Protein AF-A0A0L0FDC1-F1 (afdb_monomer)

Radius of gyration: 16.5 Å; Cα contacts (8 Å, |Δi|>4): 162; chains: 1; bounding box: 47×32×38 Å

Sequence (171 aa):
MVTDV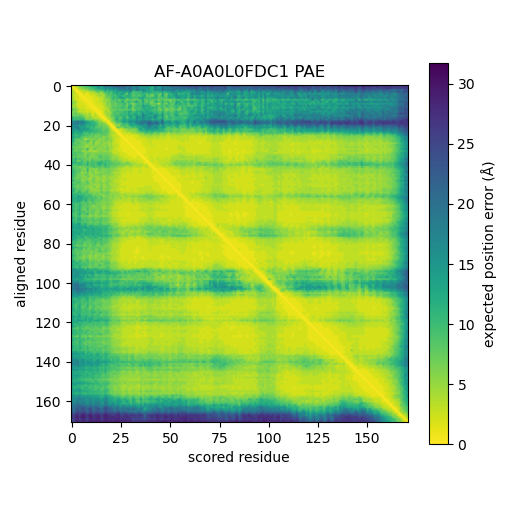DLCLRVLDVHVLYSLFSVASLEPVVEALCRAVNIEDFCHRSWQIIKCVLKSDIGHVTLGTLCNILELESNRNHWALVRGSVFFLGMACWGSQRIDTLQPSFSAILPSLYRCLAFDKPIVAYEVILSVSRLIKSYYEQLTPVEWDQMFEILVELQRYYYILAGMAIA

Mean predicted aligned error: 7.26 Å

Structure (mmCIF, N/CA/C/O backbone):
data_AF-A0A0L0FDC1-F1
#
_entry.id   AF-A0A0L0FDC1-F1
#
loop_
_atom_site.group_PDB
_atom_site.id
_atom_site.type_symbol
_atom_site.label_atom_id
_atom_site.label_alt_id
_atom_site.label_comp_id
_atom_site.label_asym_id
_atom_site.label_entity_id
_atom_site.label_seq_id
_atom_site.pdbx_PDB_ins_code
_atom_site.Cartn_x
_atom_site.Cartn_y
_atom_site.Cartn_z
_atom_site.occupancy
_atom_site.B_iso_or_equiv
_atom_site.auth_seq_id
_atom_site.auth_comp_id
_atom_site.auth_asym_id
_atom_site.auth_atom_id
_atom_site.pdbx_PDB_model_num
ATOM 1 N N . MET A 1 1 ? 18.087 -9.783 -16.778 1.00 55.25 1 MET A N 1
ATOM 2 C CA . MET A 1 1 ? 16.795 -9.245 -16.289 1.00 55.25 1 MET A CA 1
ATOM 3 C C . MET A 1 1 ? 16.537 -9.579 -14.825 1.00 55.25 1 MET A C 1
ATOM 5 O O . MET A 1 1 ? 16.539 -8.650 -14.035 1.00 55.25 1 MET A O 1
ATOM 9 N N . VAL A 1 2 ? 16.348 -10.848 -14.424 1.00 61.56 2 VAL A N 1
ATOM 10 C CA . VAL A 1 2 ? 16.096 -11.201 -13.000 1.00 61.56 2 VAL A CA 1
ATOM 11 C C . VAL A 1 2 ? 17.271 -10.797 -12.095 1.00 61.56 2 VAL A C 1
ATOM 13 O O . VAL A 1 2 ? 17.073 -10.228 -11.028 1.00 61.56 2 VAL A O 1
ATOM 16 N N . THR A 1 3 ? 18.506 -10.991 -12.561 1.00 68.81 3 THR A N 1
ATOM 17 C CA . THR A 1 3 ? 19.731 -10.566 -11.863 1.00 68.81 3 THR A CA 1
ATOM 18 C C . THR A 1 3 ? 19.846 -9.051 -11.701 1.00 68.81 3 THR A C 1
ATOM 20 O O . THR A 1 3 ? 20.338 -8.584 -10.680 1.00 68.81 3 THR A O 1
ATOM 23 N N . ASP A 1 4 ? 19.380 -8.282 -12.687 1.00 74.25 4 ASP A N 1
ATOM 24 C CA . ASP A 1 4 ? 19.520 -6.822 -12.707 1.00 74.25 4 ASP A CA 1
ATOM 25 C C . ASP A 1 4 ? 18.512 -6.169 -11.758 1.00 74.25 4 ASP A C 1
ATOM 27 O O . ASP A 1 4 ? 18.870 -5.274 -10.998 1.00 74.25 4 ASP A O 1
ATOM 31 N N . VAL A 1 5 ? 17.273 -6.680 -11.727 1.00 73.44 5 VAL A N 1
ATOM 32 C CA . VAL A 1 5 ? 16.254 -6.258 -10.753 1.00 73.44 5 VAL A CA 1
ATOM 33 C C . VAL A 1 5 ? 16.694 -6.607 -9.330 1.00 73.44 5 VAL A C 1
ATOM 35 O O . VAL A 1 5 ? 16.583 -5.765 -8.440 1.00 73.44 5 VAL A O 1
ATOM 38 N N . ASP A 1 6 ? 17.261 -7.800 -9.111 1.00 72.81 6 ASP A N 1
ATOM 39 C CA . ASP A 1 6 ? 17.802 -8.188 -7.803 1.00 72.81 6 ASP A CA 1
ATOM 40 C C . ASP A 1 6 ? 18.915 -7.235 -7.344 1.00 72.81 6 ASP A C 1
ATOM 42 O O . ASP A 1 6 ? 18.918 -6.795 -6.193 1.00 72.81 6 ASP A O 1
ATOM 46 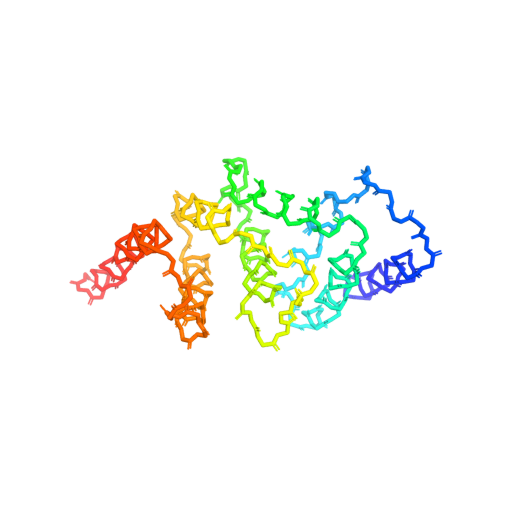N N . LEU A 1 7 ? 19.826 -6.872 -8.253 1.00 74.12 7 LEU A N 1
ATOM 47 C CA . LEU A 1 7 ? 20.912 -5.936 -7.977 1.00 74.12 7 LEU A CA 1
ATOM 48 C C . LEU A 1 7 ? 20.379 -4.533 -7.659 1.00 74.12 7 LEU A C 1
ATOM 50 O O . LEU A 1 7 ? 20.800 -3.938 -6.669 1.00 74.12 7 LEU A O 1
ATOM 54 N N . CYS A 1 8 ? 19.420 -4.026 -8.441 1.00 77.69 8 CYS A N 1
ATOM 55 C CA . CYS A 1 8 ? 18.772 -2.741 -8.180 1.00 77.69 8 CYS A CA 1
ATOM 56 C C . CYS A 1 8 ? 18.100 -2.722 -6.807 1.00 77.69 8 CYS A C 1
ATOM 58 O O . CYS A 1 8 ? 18.285 -1.760 -6.068 1.00 77.69 8 CYS A O 1
ATOM 60 N N . LEU A 1 9 ? 17.388 -3.790 -6.429 1.00 74.69 9 LEU A N 1
ATOM 61 C CA . LEU A 1 9 ? 16.771 -3.896 -5.106 1.00 74.69 9 LEU A CA 1
ATOM 62 C C . LEU A 1 9 ? 17.819 -3.932 -3.988 1.00 74.69 9 LEU A C 1
ATOM 64 O O . LEU A 1 9 ? 17.600 -3.307 -2.959 1.00 74.69 9 LEU A O 1
ATOM 68 N N . ARG A 1 10 ? 18.966 -4.603 -4.177 1.00 73.12 10 ARG A N 1
ATOM 69 C CA . ARG A 1 10 ? 20.067 -4.584 -3.191 1.00 73.12 10 ARG A CA 1
ATOM 70 C C . ARG A 1 10 ? 20.669 -3.194 -3.031 1.00 73.12 10 ARG A C 1
ATOM 72 O O . ARG A 1 10 ? 20.919 -2.767 -1.910 1.00 73.12 10 ARG A O 1
ATOM 79 N N . VAL A 1 11 ? 20.904 -2.491 -4.139 1.00 75.12 11 VAL A N 1
ATOM 80 C CA . VAL A 1 11 ? 21.407 -1.111 -4.106 1.00 75.12 11 VAL A CA 1
ATOM 81 C C . VAL A 1 11 ? 20.404 -0.204 -3.402 1.00 75.12 11 VAL A C 1
ATOM 83 O O . VAL A 1 11 ? 20.806 0.618 -2.586 1.00 75.12 11 VAL A O 1
ATOM 86 N N . LEU A 1 12 ? 19.109 -0.383 -3.667 1.00 72.19 12 LEU A N 1
ATOM 87 C CA . LEU A 1 12 ? 18.052 0.380 -3.013 1.00 72.19 12 LEU A CA 1
ATOM 88 C C . LEU A 1 12 ? 17.964 0.094 -1.516 1.00 72.19 12 LEU A C 1
ATOM 90 O O . LEU A 1 12 ? 17.822 1.031 -0.744 1.00 72.19 12 LEU A O 1
ATOM 94 N N . ASP A 1 13 ? 18.087 -1.169 -1.108 1.00 71.62 13 ASP A N 1
ATOM 95 C CA . ASP A 1 13 ? 18.097 -1.575 0.300 1.00 71.62 13 ASP A CA 1
ATOM 96 C C . ASP A 1 13 ? 19.251 -0.895 1.050 1.00 71.62 13 ASP A C 1
ATOM 98 O O . ASP A 1 13 ? 19.040 -0.214 2.052 1.00 71.62 13 ASP A O 1
ATOM 102 N N . VAL A 1 14 ? 20.465 -0.946 0.487 1.00 69.75 14 VAL A N 1
ATOM 103 C CA . VAL A 1 14 ? 21.628 -0.222 1.027 1.00 69.75 14 VAL A CA 1
ATOM 104 C C . VAL A 1 14 ? 21.378 1.290 1.029 1.00 69.75 14 VAL A C 1
ATOM 106 O O . VAL A 1 14 ? 21.657 1.965 2.015 1.00 69.75 14 VAL A O 1
ATOM 109 N N . HIS A 1 15 ? 20.823 1.856 -0.039 1.00 67.56 15 HIS A N 1
ATOM 110 C CA . HIS A 1 15 ? 20.594 3.295 -0.111 1.00 67.56 15 HIS A CA 1
ATOM 111 C C . HIS A 1 15 ? 19.578 3.777 0.934 1.00 67.56 15 HIS A C 1
ATOM 113 O O . HIS A 1 15 ? 19.847 4.763 1.617 1.00 67.56 15 HIS A O 1
ATOM 119 N N . VAL A 1 16 ? 18.462 3.061 1.099 1.00 66.50 16 VAL A N 1
ATOM 120 C CA . VAL A 1 16 ? 17.404 3.350 2.082 1.00 66.50 16 VAL A CA 1
ATOM 121 C C . VAL A 1 16 ? 17.911 3.182 3.517 1.00 66.50 16 VAL A C 1
ATOM 123 O O . VAL A 1 16 ? 17.519 3.950 4.389 1.00 66.50 16 VAL A O 1
ATOM 126 N N . LEU A 1 17 ? 18.792 2.208 3.772 1.00 62.38 17 LEU A N 1
ATOM 127 C CA . LEU A 1 17 ? 19.352 1.953 5.103 1.00 62.38 17 LEU A CA 1
ATOM 128 C C . LEU A 1 17 ? 20.439 2.958 5.519 1.00 62.38 17 LEU A C 1
ATOM 130 O O . LEU A 1 17 ? 20.590 3.214 6.712 1.00 62.38 17 LEU A O 1
ATOM 134 N N . TYR A 1 18 ? 21.204 3.506 4.568 1.00 58.38 18 TYR A N 1
ATOM 135 C CA . TYR A 1 18 ? 22.411 4.296 4.868 1.00 58.38 18 TYR A CA 1
ATOM 136 C C . TYR A 1 18 ? 22.349 5.772 4.461 1.00 58.38 18 TYR A C 1
ATOM 138 O O . TYR A 1 18 ? 23.180 6.560 4.912 1.00 58.38 18 TYR A O 1
ATOM 146 N N . SER A 1 19 ? 21.391 6.171 3.627 1.00 55.88 19 SER A N 1
ATOM 147 C CA . SER A 1 19 ? 21.304 7.532 3.087 1.00 55.88 19 SER A CA 1
ATOM 148 C C . SER A 1 19 ? 20.009 8.169 3.564 1.00 55.88 19 SER A C 1
ATOM 150 O O . SER A 1 19 ? 18.962 7.530 3.526 1.00 55.88 19 SER A O 1
ATOM 152 N N . LEU A 1 20 ? 20.060 9.437 3.980 1.00 56.59 20 LEU A N 1
ATOM 153 C CA . LEU A 1 20 ? 18.864 10.256 4.190 1.00 56.59 20 LEU A CA 1
ATOM 154 C C . LEU A 1 20 ? 18.059 10.260 2.883 1.00 56.59 20 LEU A C 1
ATOM 156 O O . LEU A 1 20 ? 18.419 10.947 1.927 1.00 56.59 20 LEU A O 1
ATOM 160 N N . PHE A 1 21 ? 17.033 9.416 2.812 1.00 63.44 21 PHE A N 1
ATOM 161 C CA . PHE A 1 21 ? 16.280 9.180 1.591 1.00 63.44 21 PHE A CA 1
ATOM 162 C C . PHE A 1 21 ? 15.560 10.472 1.187 1.00 63.44 21 PHE A C 1
ATOM 164 O O . PHE A 1 21 ? 14.754 11.014 1.944 1.00 63.44 21 PHE A O 1
ATOM 171 N N . SER A 1 22 ? 15.872 10.995 -0.000 1.00 68.75 22 SER A N 1
ATOM 172 C CA . SER A 1 22 ? 15.293 12.255 -0.467 1.00 68.75 22 SER A CA 1
ATOM 173 C C . SER A 1 22 ? 13.843 12.053 -0.902 1.00 68.75 22 SER A C 1
ATOM 175 O O . SER A 1 22 ? 13.531 11.138 -1.667 1.00 68.75 22 SER A O 1
ATOM 177 N N . VAL A 1 23 ? 12.959 12.962 -0.483 1.00 70.56 23 VAL A N 1
ATOM 178 C CA . VAL A 1 23 ? 11.550 12.990 -0.915 1.00 70.56 23 VAL A CA 1
ATOM 179 C C . VAL A 1 23 ? 11.439 13.072 -2.444 1.00 70.56 23 VAL A C 1
ATOM 181 O O . VAL A 1 23 ? 10.532 12.485 -3.024 1.00 70.56 23 VAL A O 1
ATOM 184 N N . ALA A 1 24 ? 12.403 13.711 -3.117 1.00 75.44 24 ALA A N 1
ATOM 185 C CA . ALA A 1 24 ? 12.420 13.848 -4.576 1.00 75.44 24 ALA A CA 1
ATOM 186 C C . ALA A 1 24 ? 12.569 12.509 -5.327 1.00 75.44 24 ALA A C 1
ATOM 188 O O . ALA A 1 24 ? 12.170 12.407 -6.483 1.00 75.44 24 ALA A O 1
ATOM 189 N N . SER A 1 25 ? 13.134 11.480 -4.687 1.00 79.06 25 SER A N 1
ATOM 190 C CA . SER A 1 25 ? 13.290 10.135 -5.261 1.00 79.06 25 SER A CA 1
ATOM 191 C C . SER A 1 25 ? 12.215 9.146 -4.806 1.00 79.06 25 SER A C 1
ATOM 193 O O . SER A 1 25 ? 12.256 7.982 -5.199 1.00 79.06 25 SER A O 1
ATOM 195 N N . LEU A 1 26 ? 11.259 9.578 -3.979 1.00 84.75 26 LEU A N 1
ATOM 196 C CA . LEU A 1 26 ? 10.288 8.687 -3.348 1.00 84.75 26 LEU A CA 1
ATOM 197 C C . LEU A 1 26 ? 9.318 8.063 -4.342 1.00 84.75 26 LEU A C 1
ATOM 199 O O . LEU A 1 26 ? 9.184 6.846 -4.374 1.00 84.75 26 LEU A O 1
ATOM 203 N N . GLU A 1 27 ? 8.677 8.882 -5.164 1.00 86.44 27 GLU A N 1
ATOM 204 C CA . GLU A 1 27 ? 7.669 8.437 -6.126 1.00 86.44 27 GLU A CA 1
ATOM 205 C C . GLU A 1 27 ? 8.182 7.342 -7.084 1.00 86.44 27 GLU A C 1
ATOM 207 O O . GLU A 1 27 ? 7.606 6.250 -7.077 1.00 86.44 27 GLU A O 1
ATOM 212 N N . PRO A 1 28 ? 9.308 7.512 -7.814 1.00 86.75 28 PRO A N 1
ATOM 213 C CA . PRO A 1 28 ? 9.797 6.467 -8.717 1.00 86.75 28 PRO A CA 1
ATOM 214 C C . PRO A 1 28 ? 10.228 5.189 -7.981 1.00 86.75 28 PRO A C 1
ATOM 216 O O . PRO A 1 28 ? 10.087 4.088 -8.516 1.00 86.75 28 PRO A O 1
ATOM 219 N N . VAL A 1 29 ? 10.730 5.310 -6.748 1.00 86.50 29 VAL A N 1
ATOM 220 C CA . VAL A 1 29 ? 11.081 4.156 -5.908 1.00 86.50 29 VAL A CA 1
ATOM 221 C C . VAL A 1 29 ? 9.832 3.394 -5.478 1.00 86.50 29 VAL A C 1
ATOM 223 O O . VAL A 1 29 ? 9.784 2.172 -5.617 1.00 86.50 29 VAL A O 1
ATOM 226 N N . VAL A 1 30 ? 8.814 4.099 -4.985 1.00 90.19 30 VAL A N 1
ATOM 227 C CA . VAL A 1 30 ? 7.542 3.500 -4.573 1.00 90.19 30 VAL A CA 1
ATOM 228 C C . VAL A 1 30 ? 6.883 2.810 -5.763 1.00 90.19 30 VAL A C 1
ATOM 230 O O . VAL A 1 30 ? 6.459 1.662 -5.628 1.00 90.19 30 VAL A O 1
ATOM 233 N N . GLU A 1 31 ? 6.869 3.435 -6.942 1.00 90.44 31 GLU A N 1
ATOM 234 C CA . GLU A 1 31 ? 6.352 2.805 -8.157 1.00 90.44 31 GLU A CA 1
ATOM 235 C C . GLU A 1 31 ? 7.105 1.524 -8.529 1.00 90.44 31 GLU A C 1
ATOM 237 O O . GLU A 1 31 ? 6.485 0.499 -8.835 1.00 90.44 31 GLU A O 1
ATOM 242 N N . ALA A 1 32 ? 8.440 1.561 -8.499 1.00 88.62 32 ALA A N 1
ATOM 243 C CA . ALA A 1 32 ? 9.271 0.407 -8.820 1.00 88.62 32 ALA A CA 1
ATOM 244 C C . ALA A 1 32 ? 9.015 -0.753 -7.848 1.00 88.62 32 ALA A C 1
ATOM 246 O O . ALA A 1 32 ? 8.833 -1.890 -8.287 1.00 88.62 32 ALA A O 1
ATOM 247 N N . LEU A 1 33 ? 8.918 -0.467 -6.546 1.00 88.88 33 LEU A N 1
ATOM 248 C CA . LEU A 1 33 ? 8.603 -1.458 -5.516 1.00 88.88 33 LEU A CA 1
ATOM 249 C C . LEU A 1 33 ? 7.182 -2.016 -5.678 1.00 88.88 33 LEU A C 1
ATOM 251 O O . LEU A 1 33 ? 6.983 -3.224 -5.548 1.00 88.88 33 LEU A O 1
ATOM 255 N N . CYS A 1 34 ? 6.202 -1.171 -6.020 1.00 92.00 34 CYS A N 1
ATOM 256 C CA . CYS A 1 34 ? 4.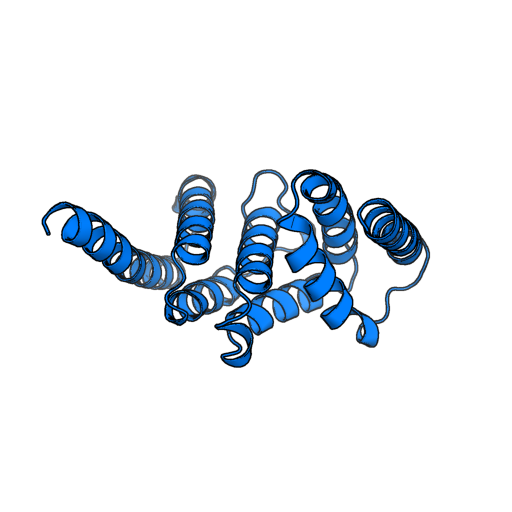823 -1.600 -6.275 1.00 92.00 34 CYS A CA 1
ATOM 257 C C . CYS A 1 34 ? 4.726 -2.513 -7.502 1.00 92.00 34 CYS A C 1
ATOM 259 O O . CYS A 1 34 ? 3.893 -3.412 -7.538 1.00 92.00 34 CYS A O 1
ATOM 261 N N . ARG A 1 35 ? 5.577 -2.328 -8.515 1.00 91.19 35 ARG A N 1
ATOM 262 C CA . ARG A 1 35 ? 5.656 -3.263 -9.646 1.00 91.19 35 ARG A CA 1
ATOM 263 C C . ARG A 1 35 ? 6.395 -4.544 -9.249 1.00 91.19 35 ARG A C 1
ATOM 265 O O . ARG A 1 35 ? 5.900 -5.629 -9.546 1.00 91.19 35 ARG A O 1
ATOM 272 N N . ALA A 1 36 ? 7.514 -4.426 -8.531 1.00 88.19 36 ALA A N 1
ATOM 273 C CA . ALA A 1 36 ? 8.360 -5.547 -8.118 1.00 88.19 36 ALA A CA 1
ATOM 274 C C . ALA A 1 36 ? 7.665 -6.524 -7.157 1.00 88.19 36 ALA A C 1
ATOM 276 O O . ALA A 1 36 ? 7.903 -7.724 -7.251 1.00 88.19 36 ALA A O 1
ATOM 277 N N . VAL A 1 37 ? 6.763 -6.055 -6.287 1.00 91.06 37 VAL A N 1
ATOM 278 C CA . VAL A 1 37 ? 6.034 -6.932 -5.348 1.00 91.06 37 VAL A CA 1
ATOM 279 C C . VAL A 1 37 ? 5.124 -7.952 -6.044 1.00 91.06 37 VAL A C 1
ATOM 281 O O . VAL A 1 37 ? 4.789 -8.977 -5.461 1.00 91.06 37 VAL A O 1
ATOM 284 N N . ASN A 1 38 ? 4.754 -7.714 -7.306 1.00 88.81 38 ASN A N 1
ATOM 285 C CA . ASN A 1 38 ? 3.980 -8.676 -8.096 1.00 88.81 38 ASN A CA 1
ATOM 286 C C . ASN A 1 38 ? 4.819 -9.852 -8.618 1.00 88.81 38 ASN A C 1
ATOM 288 O O . ASN A 1 38 ? 4.253 -10.788 -9.174 1.00 88.81 38 ASN A O 1
ATOM 292 N N . ILE A 1 39 ? 6.145 -9.803 -8.468 1.00 89.00 39 ILE A N 1
ATOM 293 C CA . ILE A 1 39 ? 7.057 -10.889 -8.822 1.00 89.00 39 ILE A CA 1
ATOM 294 C C . ILE A 1 39 ? 7.372 -11.655 -7.536 1.00 89.00 39 ILE A C 1
ATOM 296 O O . ILE A 1 39 ? 7.922 -11.080 -6.595 1.00 89.00 39 ILE A O 1
ATOM 300 N N . GLU A 1 40 ? 7.032 -12.945 -7.489 1.00 83.81 40 GLU A N 1
ATOM 301 C CA . GLU A 1 40 ? 7.136 -13.773 -6.276 1.00 83.81 40 GLU A CA 1
ATOM 302 C C . GLU A 1 40 ? 8.541 -13.740 -5.653 1.00 83.81 40 GLU A C 1
ATOM 304 O O . GLU A 1 40 ? 8.670 -13.524 -4.446 1.00 83.81 40 GLU A O 1
ATOM 309 N N . ASP A 1 41 ? 9.586 -13.813 -6.483 1.00 83.12 41 ASP A N 1
ATOM 310 C CA . ASP A 1 41 ? 10.993 -13.770 -6.055 1.00 83.12 41 ASP A CA 1
ATOM 311 C C . ASP A 1 41 ? 11.369 -12.472 -5.320 1.00 83.12 41 ASP A C 1
ATOM 313 O O . ASP A 1 41 ? 12.235 -12.459 -4.441 1.00 83.12 41 ASP A O 1
ATOM 317 N N . PHE A 1 42 ? 10.710 -11.360 -5.657 1.00 84.69 42 PHE A N 1
ATOM 318 C CA . PHE A 1 42 ? 11.015 -10.035 -5.118 1.00 84.69 42 PHE A CA 1
ATOM 319 C C . PHE A 1 42 ? 9.987 -9.540 -4.106 1.00 84.69 42 PHE A C 1
ATOM 321 O O . PHE A 1 42 ? 10.230 -8.511 -3.473 1.00 84.69 42 PHE A O 1
ATOM 328 N N . CYS A 1 43 ? 8.876 -10.250 -3.899 1.00 86.81 43 CYS A N 1
ATOM 329 C CA . CYS A 1 43 ? 7.798 -9.828 -3.007 1.00 86.81 43 CYS A CA 1
ATOM 330 C C . CYS A 1 43 ? 8.306 -9.563 -1.584 1.00 86.81 43 CYS A C 1
ATOM 332 O O . CYS A 1 43 ? 8.092 -8.481 -1.030 1.00 86.81 43 CYS A O 1
ATOM 334 N N . HIS A 1 44 ? 9.034 -10.522 -1.001 1.00 87.38 44 HIS A N 1
ATOM 335 C CA . HIS A 1 44 ? 9.542 -10.383 0.363 1.00 87.38 44 HIS A CA 1
ATOM 336 C C . HIS A 1 44 ? 10.542 -9.227 0.482 1.00 87.38 44 HIS A C 1
ATOM 338 O O . HIS A 1 44 ? 10.436 -8.414 1.398 1.00 87.38 44 HIS A O 1
ATOM 344 N N . ARG A 1 45 ? 11.492 -9.111 -0.456 1.00 85.44 45 ARG A N 1
ATOM 345 C CA . ARG A 1 45 ? 12.505 -8.047 -0.420 1.00 85.44 45 ARG A CA 1
ATOM 346 C C . ARG A 1 45 ? 11.891 -6.664 -0.649 1.00 85.44 45 ARG A C 1
ATOM 348 O O . ARG A 1 45 ? 12.199 -5.746 0.102 1.00 85.44 45 ARG A O 1
ATOM 355 N N . SER A 1 46 ? 10.992 -6.527 -1.622 1.00 88.12 46 SER A N 1
ATOM 356 C CA . SER A 1 46 ? 10.305 -5.261 -1.918 1.00 88.12 46 SER A CA 1
ATOM 357 C C . SER A 1 46 ? 9.517 -4.762 -0.708 1.00 88.12 46 SER A C 1
ATOM 359 O O . SER A 1 46 ? 9.550 -3.573 -0.394 1.00 88.12 46 SER A O 1
ATOM 361 N N . TRP A 1 47 ? 8.875 -5.683 0.020 1.00 90.06 47 TRP A N 1
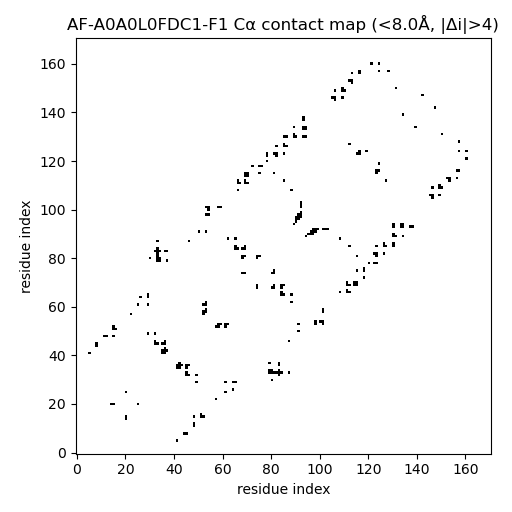ATOM 362 C CA . TRP A 1 47 ? 8.218 -5.366 1.281 1.00 90.06 47 TRP A CA 1
ATOM 363 C C . TRP A 1 47 ? 9.196 -4.886 2.361 1.00 90.06 47 TRP A C 1
ATOM 365 O O . TRP A 1 47 ? 8.912 -3.889 3.015 1.00 90.06 47 TRP A O 1
ATOM 375 N N . GLN A 1 48 ? 10.346 -5.543 2.555 1.00 88.12 48 GLN A N 1
ATOM 376 C CA . GLN A 1 48 ? 11.317 -5.085 3.561 1.00 88.12 48 GLN A CA 1
ATOM 377 C C . GLN A 1 48 ? 11.830 -3.671 3.255 1.00 88.12 48 GLN A C 1
ATOM 379 O O . GLN A 1 48 ? 11.867 -2.837 4.157 1.00 88.12 48 GLN A O 1
ATOM 384 N N . ILE A 1 49 ? 12.133 -3.375 1.986 1.00 86.38 49 ILE A N 1
ATOM 385 C CA . ILE A 1 49 ? 12.617 -2.052 1.569 1.00 86.38 49 ILE A CA 1
ATOM 386 C C . ILE A 1 49 ? 11.554 -0.983 1.842 1.00 86.38 49 ILE A C 1
ATOM 388 O O . IL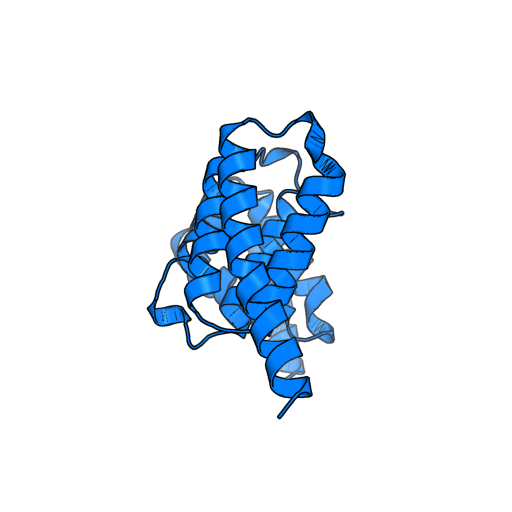E A 1 49 ? 11.833 -0.006 2.538 1.00 86.38 49 ILE A O 1
ATOM 392 N N . ILE A 1 50 ? 10.316 -1.170 1.362 1.00 88.81 50 ILE A N 1
ATOM 393 C CA . ILE A 1 50 ? 9.266 -0.166 1.590 1.00 88.81 50 ILE A CA 1
ATOM 394 C C . ILE A 1 50 ? 8.899 -0.053 3.072 1.00 88.81 50 ILE A C 1
ATOM 396 O O . ILE A 1 50 ? 8.586 1.034 3.541 1.00 88.81 50 ILE A O 1
ATOM 400 N N . LYS A 1 51 ? 8.992 -1.141 3.844 1.00 88.75 51 LYS A N 1
ATOM 401 C CA . LYS A 1 51 ? 8.780 -1.124 5.295 1.00 88.75 51 LYS A CA 1
ATOM 402 C C . LYS A 1 51 ? 9.826 -0.267 6.006 1.00 88.75 51 LYS A C 1
ATOM 404 O O . LYS A 1 51 ? 9.467 0.443 6.940 1.00 88.75 51 LYS A O 1
ATOM 409 N N . CYS A 1 52 ? 11.089 -0.301 5.577 1.00 87.31 52 CYS A N 1
ATOM 410 C CA . CYS A 1 52 ? 12.122 0.602 6.090 1.00 87.31 52 CYS A CA 1
ATOM 411 C C . CYS A 1 52 ? 11.780 2.066 5.782 1.00 87.31 52 CYS A C 1
ATOM 413 O O . CYS A 1 52 ? 11.817 2.896 6.688 1.00 87.31 52 CYS A O 1
ATOM 415 N N . VAL A 1 53 ? 11.351 2.366 4.550 1.00 86.88 53 VAL A N 1
ATOM 416 C CA . VAL A 1 53 ? 10.908 3.718 4.159 1.00 86.88 53 VAL A CA 1
ATOM 417 C C . VAL A 1 53 ? 9.702 4.168 4.990 1.00 86.88 53 VAL A C 1
ATOM 419 O O . VAL A 1 53 ? 9.700 5.265 5.538 1.00 86.88 53 VAL A O 1
ATOM 422 N N . LEU A 1 54 ? 8.700 3.307 5.165 1.00 86.94 54 LEU A N 1
ATOM 423 C CA . LEU A 1 54 ? 7.501 3.610 5.947 1.00 86.94 54 LEU A CA 1
ATOM 424 C C . LEU A 1 54 ? 7.792 3.828 7.437 1.00 86.94 54 LEU A C 1
ATOM 426 O O . LEU A 1 54 ? 7.057 4.554 8.089 1.00 86.94 54 LEU A O 1
ATOM 430 N N . LYS A 1 55 ? 8.848 3.221 7.987 1.00 86.31 55 LYS A N 1
ATOM 431 C CA . LYS A 1 55 ? 9.274 3.442 9.380 1.00 86.31 55 LYS A CA 1
ATOM 432 C C . LYS A 1 55 ? 10.099 4.714 9.586 1.00 86.31 55 LYS A C 1
ATOM 434 O O . LYS A 1 55 ? 10.345 5.076 10.732 1.00 86.31 55 LYS A O 1
ATOM 439 N N . SER A 1 56 ? 10.565 5.340 8.510 1.00 85.75 56 SER A N 1
ATOM 440 C CA . SER A 1 56 ? 11.352 6.572 8.568 1.00 85.75 56 SER A CA 1
ATOM 441 C C . SER A 1 56 ? 10.462 7.816 8.697 1.00 85.75 56 SER A C 1
ATOM 443 O O . SER A 1 56 ? 9.237 7.733 8.594 1.00 85.75 56 SER A O 1
ATOM 445 N N . ASP A 1 57 ? 11.078 8.990 8.855 1.00 81.81 57 ASP A N 1
ATOM 446 C CA . ASP A 1 57 ? 10.376 10.274 9.015 1.00 81.81 57 ASP A CA 1
ATOM 447 C C . ASP A 1 57 ? 9.475 10.642 7.818 1.00 81.81 57 ASP A C 1
ATOM 449 O O . ASP A 1 57 ? 8.531 11.420 7.949 1.00 81.81 57 ASP A O 1
ATOM 453 N N . ILE A 1 58 ? 9.720 10.052 6.642 1.00 84.69 58 ILE A N 1
ATOM 454 C CA . ILE A 1 58 ? 8.919 10.253 5.423 1.00 84.69 58 ILE A CA 1
ATOM 455 C C . ILE A 1 58 ? 7.818 9.195 5.241 1.00 84.69 58 ILE A C 1
ATOM 457 O O . ILE A 1 58 ? 7.203 9.105 4.174 1.00 84.69 58 ILE A O 1
ATOM 461 N N . GLY A 1 59 ? 7.536 8.384 6.263 1.00 86.88 59 GLY A N 1
ATOM 462 C CA . GLY A 1 59 ? 6.550 7.307 6.186 1.00 86.88 59 GLY A CA 1
ATOM 463 C C . GLY A 1 59 ? 5.140 7.792 5.838 1.00 86.88 59 GLY A C 1
ATOM 464 O O . GLY A 1 59 ? 4.494 7.230 4.953 1.00 86.88 59 GLY A O 1
ATOM 465 N N . HIS A 1 60 ? 4.688 8.896 6.438 1.00 87.31 60 HIS A N 1
ATOM 466 C CA . HIS A 1 60 ? 3.392 9.501 6.103 1.00 87.31 60 HIS A CA 1
ATOM 467 C C . HIS A 1 60 ? 3.342 10.034 4.664 1.00 87.31 60 HIS A C 1
ATOM 469 O O . HIS A 1 60 ? 2.330 9.874 3.983 1.00 87.31 60 HIS A O 1
ATOM 475 N N . VAL A 1 61 ? 4.444 10.610 4.169 1.00 88.81 61 VAL A N 1
ATOM 476 C CA . VAL A 1 61 ? 4.557 11.055 2.767 1.00 88.81 61 VAL A CA 1
ATOM 477 C C . VAL A 1 61 ? 4.480 9.853 1.824 1.00 88.81 61 VAL A C 1
ATOM 479 O O . VAL A 1 61 ? 3.834 9.913 0.780 1.00 88.81 61 VAL A O 1
ATOM 482 N N . THR A 1 62 ? 5.076 8.730 2.223 1.00 90.31 62 THR A N 1
ATOM 483 C CA . THR A 1 62 ? 5.034 7.470 1.472 1.00 90.31 62 THR A CA 1
ATOM 484 C C . THR A 1 62 ? 3.615 6.909 1.400 1.00 90.31 62 THR A C 1
ATOM 486 O O . THR A 1 62 ? 3.178 6.530 0.317 1.00 90.31 62 THR A O 1
ATOM 489 N N . LEU A 1 63 ? 2.856 6.924 2.505 1.00 91.12 63 LEU A N 1
ATOM 490 C CA . LEU A 1 63 ? 1.430 6.568 2.485 1.00 91.12 63 LEU A CA 1
ATOM 491 C C . LEU A 1 63 ? 0.626 7.479 1.558 1.00 91.12 63 LEU A C 1
ATOM 493 O O . LEU A 1 63 ? -0.143 6.980 0.744 1.00 91.12 63 LEU A O 1
ATOM 497 N N . GLY A 1 64 ? 0.827 8.796 1.650 1.00 90.38 64 GLY A N 1
ATOM 498 C CA . GLY A 1 64 ? 0.162 9.757 0.768 1.00 90.38 64 GLY A CA 1
ATOM 499 C C . GLY A 1 64 ? 0.483 9.499 -0.704 1.00 90.38 64 GLY A C 1
ATOM 500 O O . GLY A 1 64 ? -0.405 9.535 -1.545 1.00 90.38 64 GLY A O 1
ATOM 501 N N . THR A 1 65 ? 1.734 9.147 -1.008 1.00 91.62 65 THR A N 1
ATOM 502 C CA . THR A 1 65 ? 2.166 8.777 -2.365 1.00 91.62 65 THR A CA 1
ATOM 503 C C . THR A 1 65 ? 1.461 7.506 -2.847 1.00 91.62 65 THR A C 1
ATOM 505 O O . THR A 1 65 ? 0.967 7.467 -3.970 1.00 91.62 65 THR A O 1
ATOM 508 N N . LEU A 1 66 ? 1.351 6.483 -1.992 1.00 93.00 66 LEU A N 1
ATOM 509 C CA . LEU A 1 66 ? 0.612 5.255 -2.299 1.00 93.00 66 LEU A CA 1
ATOM 510 C C . LEU A 1 66 ? -0.877 5.534 -2.542 1.00 93.00 66 LEU A C 1
ATOM 512 O O . LEU A 1 66 ? -1.432 5.011 -3.504 1.00 93.00 66 LEU A O 1
ATOM 516 N N . CYS A 1 67 ? -1.509 6.374 -1.718 1.00 93.69 67 CYS A N 1
ATOM 517 C CA . CYS A 1 67 ? -2.886 6.812 -1.934 1.00 93.69 67 CYS A CA 1
ATOM 518 C C . CYS A 1 67 ? -3.021 7.565 -3.263 1.00 93.69 67 CYS A C 1
ATOM 520 O O . CYS A 1 67 ? -3.857 7.193 -4.076 1.00 93.69 67 CYS A O 1
ATOM 522 N N . ASN A 1 68 ? -2.148 8.535 -3.551 1.00 93.12 68 ASN A N 1
ATOM 523 C CA . ASN A 1 68 ? -2.167 9.287 -4.809 1.00 93.12 68 ASN A CA 1
ATOM 524 C C . ASN A 1 68 ? -2.085 8.365 -6.035 1.00 93.12 68 ASN A C 1
ATOM 526 O O . A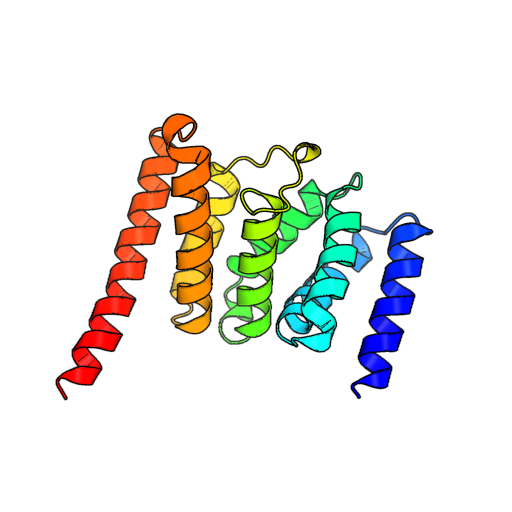SN A 1 68 ? -2.832 8.553 -6.992 1.00 93.12 68 ASN A O 1
ATOM 530 N N . ILE A 1 69 ? -1.246 7.323 -5.997 1.00 92.69 69 ILE A N 1
ATOM 531 C CA . ILE A 1 69 ? -1.150 6.332 -7.081 1.00 92.69 69 ILE A CA 1
ATOM 532 C C . ILE A 1 69 ? -2.505 5.659 -7.359 1.00 92.69 69 ILE A C 1
ATOM 534 O O . ILE A 1 69 ? -2.820 5.414 -8.527 1.00 92.69 69 ILE A O 1
ATOM 538 N N . LEU A 1 70 ? -3.300 5.381 -6.318 1.00 92.19 70 LEU A N 1
ATOM 539 C CA . LEU A 1 70 ? -4.635 4.782 -6.434 1.00 92.19 70 LEU A CA 1
ATOM 540 C C . LEU A 1 70 ? -5.684 5.741 -7.010 1.00 92.19 70 LEU A C 1
ATOM 542 O O . LEU A 1 70 ? -6.650 5.283 -7.616 1.00 92.19 70 LEU A O 1
ATOM 546 N N . GLU A 1 71 ? -5.513 7.050 -6.822 1.00 92.12 71 GLU A N 1
ATOM 547 C CA . GLU A 1 71 ? -6.478 8.069 -7.259 1.00 92.12 71 GLU A CA 1
ATOM 548 C C . GLU A 1 71 ? -6.218 8.591 -8.681 1.00 92.12 71 GLU A C 1
ATOM 550 O O . GLU A 1 71 ? -7.110 9.173 -9.298 1.00 92.12 71 GLU A O 1
ATOM 555 N N . LEU A 1 72 ? -5.010 8.398 -9.214 1.00 91.88 72 LEU A N 1
ATOM 556 C CA . LEU A 1 72 ? -4.611 8.901 -10.528 1.00 91.88 72 LEU A CA 1
ATOM 557 C C . LEU A 1 72 ? -5.192 8.062 -11.680 1.00 91.88 72 LEU A C 1
ATOM 559 O O . LEU A 1 72 ? -4.801 6.918 -11.904 1.00 91.88 72 LEU A O 1
ATOM 563 N N . GLU A 1 73 ? -6.043 8.677 -12.504 1.00 87.94 73 GLU A N 1
ATOM 564 C CA . GLU A 1 73 ? -6.644 8.041 -13.693 1.00 87.94 73 GLU A CA 1
ATOM 565 C C . GLU A 1 73 ? -5.617 7.572 -14.739 1.00 87.94 73 GLU A C 1
ATOM 567 O O . GLU A 1 73 ? -5.854 6.601 -15.461 1.00 87.94 73 GLU A O 1
ATOM 572 N N . SER A 1 74 ? -4.437 8.198 -14.802 1.00 89.06 74 SER A N 1
ATOM 573 C CA . SER A 1 74 ? -3.329 7.747 -15.661 1.00 89.06 74 SER A CA 1
ATOM 574 C C . SER A 1 74 ? -2.848 6.329 -15.316 1.00 89.06 74 SER A C 1
ATOM 576 O O . SER A 1 74 ? -2.310 5.621 -16.174 1.00 89.06 74 SER A O 1
ATOM 578 N N . ASN A 1 75 ? -3.084 5.874 -14.082 1.00 88.44 75 ASN A N 1
ATOM 579 C CA . ASN A 1 75 ? -2.676 4.559 -13.596 1.00 88.44 75 ASN A CA 1
ATOM 580 C C . ASN A 1 75 ? -3.703 3.455 -13.872 1.00 88.44 75 ASN A C 1
ATOM 582 O O . ASN A 1 75 ? -3.407 2.285 -13.628 1.00 88.44 75 ASN A O 1
ATOM 586 N N . ARG A 1 76 ? -4.852 3.777 -14.483 1.00 87.69 76 ARG A N 1
ATOM 587 C CA . ARG A 1 76 ? -5.923 2.824 -14.833 1.00 87.69 76 ARG A CA 1
ATOM 588 C C . ARG A 1 76 ? -5.431 1.589 -15.601 1.00 87.69 76 ARG A C 1
ATOM 590 O O . ARG A 1 76 ? -5.924 0.479 -15.395 1.00 87.69 76 ARG A O 1
ATOM 597 N N . ASN A 1 77 ? -4.448 1.758 -16.487 1.00 86.75 77 ASN A N 1
ATOM 598 C CA . ASN A 1 77 ? -3.872 0.657 -17.271 1.00 86.75 77 ASN A CA 1
ATOM 599 C C . ASN A 1 77 ? -2.695 -0.045 -16.574 1.00 86.75 77 ASN A C 1
ATOM 601 O O . ASN A 1 77 ? -2.342 -1.168 -16.934 1.00 86.75 77 ASN A O 1
ATOM 605 N N . HIS A 1 78 ? -2.123 0.571 -15.543 1.00 91.19 78 HIS A N 1
ATOM 606 C CA . HIS A 1 78 ? -0.975 0.067 -14.797 1.00 91.19 78 HIS A CA 1
ATOM 607 C C . HIS A 1 78 ? -1.428 -0.783 -13.603 1.00 91.19 78 HIS A C 1
ATOM 609 O O . HIS A 1 78 ? -1.104 -0.495 -12.453 1.00 91.19 78 HIS A O 1
ATOM 615 N N . TRP A 1 79 ? -2.166 -1.864 -13.875 1.00 90.00 79 TRP A N 1
ATOM 616 C CA . TRP A 1 79 ? -2.779 -2.705 -12.836 1.00 90.00 79 TRP A CA 1
ATOM 617 C C . TRP A 1 79 ? -1.772 -3.224 -11.795 1.00 90.00 79 TRP A C 1
ATOM 619 O O . TRP A 1 79 ? -2.112 -3.313 -10.619 1.00 90.00 79 TRP A O 1
ATOM 629 N N . ALA A 1 80 ? -0.534 -3.529 -12.203 1.00 91.50 80 ALA A N 1
ATOM 630 C CA . ALA A 1 80 ? 0.514 -4.033 -11.312 1.00 91.50 80 ALA A CA 1
ATOM 631 C C . ALA A 1 80 ? 0.936 -2.980 -10.277 1.00 91.50 80 ALA A C 1
ATOM 633 O O . ALA A 1 80 ? 1.124 -3.299 -9.105 1.00 91.50 80 ALA A O 1
ATOM 634 N N . LEU A 1 81 ? 1.028 -1.718 -10.707 1.00 94.06 81 LEU A N 1
ATOM 635 C CA . LEU A 1 81 ? 1.334 -0.587 -9.839 1.00 94.06 81 LEU A CA 1
ATOM 636 C C . LEU A 1 81 ? 0.215 -0.399 -8.807 1.00 94.06 81 LEU A C 1
ATOM 638 O O . LEU A 1 81 ? 0.479 -0.453 -7.611 1.00 94.06 81 LEU A O 1
ATOM 642 N N . VAL A 1 82 ? -1.032 -0.284 -9.275 1.00 94.44 82 VAL A N 1
ATOM 643 C CA . VAL A 1 82 ? -2.210 -0.082 -8.415 1.00 94.44 82 VAL A CA 1
ATOM 644 C C . VAL A 1 82 ? -2.367 -1.230 -7.414 1.00 94.44 82 VAL A C 1
ATOM 646 O O . VAL A 1 82 ? -2.513 -0.993 -6.217 1.00 94.44 82 VAL A O 1
ATOM 649 N N . ARG A 1 83 ? -2.267 -2.485 -7.872 1.00 94.56 83 ARG A N 1
ATOM 650 C CA . ARG A 1 83 ? -2.339 -3.664 -6.998 1.00 94.56 83 ARG A CA 1
ATOM 651 C C . ARG A 1 83 ? -1.248 -3.639 -5.926 1.00 94.56 83 ARG A C 1
ATOM 653 O O . ARG A 1 83 ? -1.543 -3.878 -4.757 1.00 94.56 83 ARG A O 1
ATOM 660 N N . GLY A 1 84 ? -0.005 -3.347 -6.313 1.00 93.81 84 GLY A N 1
ATOM 661 C CA . GLY A 1 84 ? 1.115 -3.248 -5.378 1.00 93.81 84 GLY A CA 1
ATOM 662 C C . GLY A 1 84 ? 0.892 -2.168 -4.320 1.00 93.81 84 GLY A C 1
ATOM 663 O O . GLY A 1 84 ? 1.166 -2.397 -3.143 1.00 93.81 84 GLY A O 1
ATOM 664 N N . SER A 1 85 ? 0.310 -1.031 -4.709 1.00 94.44 85 SER A N 1
ATOM 665 C CA . SER A 1 85 ? -0.032 0.042 -3.775 1.00 94.44 85 SER A CA 1
ATOM 666 C C . SER A 1 85 ? -1.109 -0.376 -2.772 1.00 94.44 85 SER A C 1
ATOM 668 O O . SER A 1 85 ? -0.926 -0.163 -1.573 1.00 94.44 85 SER A O 1
ATOM 670 N N . VAL A 1 86 ? -2.180 -1.048 -3.221 1.00 95.00 86 VAL A N 1
ATOM 671 C CA . VAL A 1 86 ? -3.205 -1.620 -2.323 1.00 95.00 86 VAL A CA 1
ATOM 672 C C . VAL A 1 86 ? -2.584 -2.630 -1.354 1.00 95.00 86 VAL A C 1
ATOM 674 O O . VAL A 1 86 ? -2.871 -2.591 -0.155 1.00 95.00 86 VAL A O 1
ATOM 677 N N . PHE A 1 87 ? -1.709 -3.511 -1.850 1.00 94.12 87 PHE A N 1
ATOM 678 C CA . PHE A 1 87 ? -1.024 -4.507 -1.028 1.00 94.12 87 PHE A CA 1
ATOM 679 C C . PHE A 1 87 ? -0.172 -3.852 0.064 1.00 94.12 87 PHE A C 1
ATOM 681 O O . PHE A 1 87 ? -0.283 -4.226 1.233 1.00 94.12 87 PHE A O 1
ATOM 688 N N . PHE A 1 88 ? 0.652 -2.859 -0.287 1.00 93.62 88 PHE A N 1
ATOM 689 C CA . PHE A 1 88 ? 1.507 -2.172 0.680 1.00 93.62 88 PHE A CA 1
ATOM 690 C C . PHE A 1 88 ? 0.715 -1.375 1.712 1.00 93.62 88 PHE A C 1
ATOM 692 O O . PHE A 1 88 ? 1.024 -1.489 2.897 1.00 93.62 88 PHE A O 1
ATOM 699 N N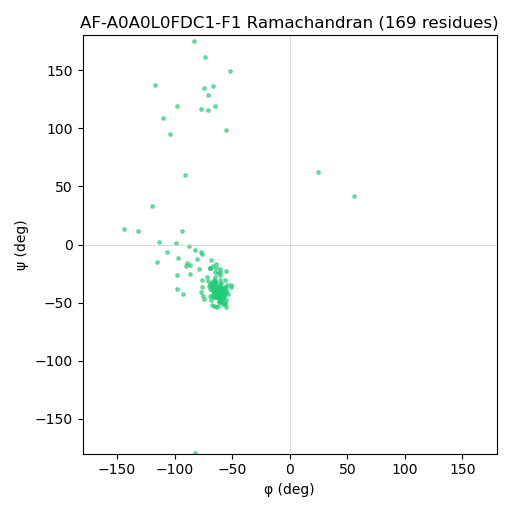 . LEU A 1 89 ? -0.328 -0.646 1.300 1.00 93.25 89 LEU A N 1
ATOM 700 C CA . LEU A 1 89 ? -1.233 0.045 2.225 1.00 93.25 89 LEU A CA 1
ATOM 701 C C . LEU A 1 89 ? -1.879 -0.946 3.196 1.00 93.25 89 LEU A C 1
ATOM 703 O O . LEU A 1 89 ? -1.780 -0.787 4.410 1.00 93.25 89 LEU A O 1
ATOM 707 N N . GLY A 1 90 ? -2.461 -2.028 2.672 1.00 91.25 90 GLY A N 1
ATOM 708 C CA . GLY A 1 90 ? -3.092 -3.054 3.497 1.00 91.25 90 GLY A CA 1
ATOM 709 C C . GLY A 1 90 ? -2.115 -3.697 4.481 1.00 91.25 90 GLY A C 1
ATOM 710 O O . GLY A 1 90 ? -2.432 -3.847 5.657 1.00 91.25 90 GLY A O 1
ATOM 711 N N . MET A 1 91 ? -0.905 -4.042 4.032 1.00 89.69 91 MET A N 1
ATOM 712 C CA . MET A 1 91 ? 0.124 -4.642 4.885 1.00 89.69 91 MET A CA 1
ATOM 713 C C . MET A 1 91 ?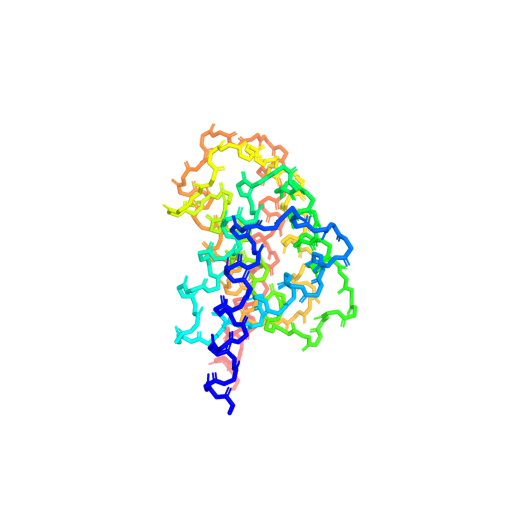 0.655 -3.686 5.957 1.00 89.69 91 MET A C 1
ATOM 715 O O . MET A 1 91 ? 0.880 -4.126 7.085 1.00 89.69 91 MET A O 1
ATOM 719 N N . ALA A 1 92 ? 0.842 -2.408 5.623 1.00 89.19 92 ALA A N 1
ATOM 720 C CA . ALA A 1 92 ? 1.386 -1.398 6.525 1.00 89.19 92 ALA A CA 1
ATOM 721 C C . ALA A 1 92 ? 0.376 -0.923 7.574 1.00 89.19 92 ALA A C 1
ATOM 723 O O . ALA A 1 92 ? 0.766 -0.680 8.715 1.00 89.19 92 ALA A O 1
ATOM 724 N N . CYS A 1 93 ? -0.903 -0.809 7.212 1.00 87.44 93 CYS A N 1
ATOM 725 C CA . CYS A 1 93 ? -1.912 -0.187 8.066 1.00 87.44 93 CYS A CA 1
ATOM 726 C C . CYS A 1 93 ? -2.660 -1.194 8.950 1.00 87.44 93 CYS A C 1
ATOM 728 O O . CYS A 1 93 ? -2.858 -0.933 10.132 1.00 87.44 93 CYS A O 1
ATOM 730 N N . TRP A 1 94 ? -3.049 -2.354 8.414 1.00 86.44 94 TRP A N 1
ATOM 731 C CA . TRP A 1 94 ? -3.868 -3.340 9.145 1.00 86.44 94 TRP A CA 1
ATOM 732 C C . TRP A 1 94 ? -3.515 -4.800 8.830 1.00 86.44 94 TRP A C 1
ATOM 734 O O . TRP A 1 94 ? -4.260 -5.725 9.153 1.00 86.44 94 TRP A O 1
ATOM 744 N N . GLY A 1 95 ? -2.377 -5.037 8.183 1.00 81.25 95 GLY A N 1
ATOM 745 C CA . GLY A 1 95 ? -1.890 -6.373 7.876 1.00 81.25 95 GLY A CA 1
ATOM 746 C C . GLY A 1 95 ? -1.162 -7.024 9.049 1.00 81.25 95 GLY A C 1
ATOM 747 O O . GLY A 1 95 ? -0.952 -6.437 10.108 1.00 81.25 95 GLY A O 1
ATOM 748 N N . SER A 1 96 ? -0.689 -8.250 8.824 1.00 78.12 96 SER A N 1
ATOM 749 C CA . SER A 1 96 ? 0.102 -9.009 9.804 1.00 78.12 96 SER A CA 1
ATOM 750 C C . SER A 1 96 ? 1.450 -8.367 10.146 1.00 78.12 96 SER A C 1
ATOM 752 O O . SER A 1 96 ? 2.060 -8.725 11.148 1.00 78.12 96 SER A O 1
ATOM 754 N N . GLN A 1 97 ? 1.925 -7.430 9.321 1.00 80.81 97 GLN A N 1
ATOM 755 C CA . GLN A 1 97 ? 3.169 -6.689 9.532 1.00 80.81 97 GLN A CA 1
ATOM 756 C C . GLN A 1 97 ? 2.939 -5.179 9.653 1.00 80.81 97 GLN A C 1
ATOM 758 O O . GLN A 1 97 ? 3.791 -4.397 9.220 1.00 80.81 97 GLN A O 1
ATOM 763 N N . ARG A 1 98 ? 1.795 -4.789 10.226 1.00 80.31 98 ARG A N 1
ATOM 764 C CA . ARG A 1 98 ? 1.437 -3.387 10.434 1.00 80.31 98 ARG A CA 1
ATOM 765 C C . ARG A 1 98 ? 2.536 -2.601 11.151 1.00 80.31 98 ARG A C 1
ATOM 767 O O . ARG A 1 98 ? 3.300 -3.141 11.955 1.00 80.31 98 ARG A O 1
ATOM 774 N N . ILE A 1 99 ? 2.614 -1.316 10.837 1.00 81.19 99 ILE A N 1
ATOM 775 C CA . ILE A 1 99 ? 3.598 -0.391 11.390 1.00 81.19 99 ILE A CA 1
ATOM 776 C C . ILE A 1 99 ? 2.879 0.476 12.423 1.00 81.19 99 ILE A C 1
ATOM 778 O O . ILE A 1 99 ? 2.268 1.484 12.081 1.00 81.19 99 ILE A O 1
ATOM 782 N N . ASP A 1 100 ? 2.949 0.075 13.696 1.00 75.56 100 ASP A N 1
ATOM 783 C CA . ASP A 1 100 ? 2.195 0.728 14.779 1.00 75.56 100 ASP A CA 1
ATOM 784 C C . ASP A 1 100 ? 2.593 2.206 14.982 1.00 75.56 100 ASP A C 1
ATOM 786 O O . ASP A 1 100 ? 1.786 3.008 15.446 1.00 75.56 100 ASP A O 1
ATOM 790 N N . THR A 1 101 ? 3.810 2.596 14.582 1.00 74.75 101 THR A N 1
ATOM 791 C CA . THR A 1 101 ? 4.301 3.984 14.670 1.00 74.75 101 THR A CA 1
ATOM 792 C C . THR A 1 101 ? 3.605 4.943 13.709 1.00 74.75 101 THR A C 1
ATOM 794 O O . THR A 1 101 ? 3.664 6.148 13.917 1.00 74.75 101 THR A O 1
ATOM 797 N N . LEU A 1 102 ? 2.969 4.430 12.653 1.00 71.19 102 LEU A N 1
ATOM 798 C CA . LEU A 1 102 ? 2.419 5.240 11.568 1.00 71.19 102 LEU A CA 1
ATOM 799 C C . LEU A 1 102 ? 0.997 5.742 11.851 1.00 71.19 102 LEU A C 1
ATOM 801 O O . LEU A 1 102 ? 0.547 6.635 11.144 1.00 71.19 102 LEU A O 1
ATOM 805 N N . GLN A 1 103 ? 0.290 5.131 12.818 1.00 71.12 103 GLN A N 1
ATOM 806 C CA . GLN A 1 103 ? -1.112 5.400 13.195 1.00 71.12 103 GLN A CA 1
ATOM 807 C C . GLN A 1 103 ? -1.963 6.008 12.059 1.00 71.12 103 GLN A C 1
ATOM 809 O O . GLN A 1 103 ? -2.403 7.157 12.146 1.00 71.12 103 GLN A O 1
ATOM 814 N N . PRO A 1 104 ? -2.147 5.276 10.946 1.00 70.19 104 PRO A N 1
ATOM 815 C CA . PRO A 1 104 ? -2.806 5.825 9.773 1.00 70.19 104 PRO A CA 1
ATOM 816 C C . PRO A 1 104 ? -4.281 6.102 10.075 1.00 70.19 104 PRO A C 1
ATOM 818 O O . PRO A 1 104 ? -4.971 5.260 10.645 1.00 70.19 104 PRO A O 1
ATOM 821 N N . SER A 1 105 ? -4.782 7.260 9.644 1.00 78.94 105 SER A N 1
ATOM 822 C CA . SER A 1 105 ? -6.222 7.523 9.654 1.00 78.94 105 SER A CA 1
ATOM 823 C C . SER A 1 105 ? -6.885 6.675 8.569 1.00 78.94 105 SER A C 1
ATOM 825 O O . SER A 1 105 ? -6.608 6.874 7.383 1.00 78.94 105 SER A O 1
ATOM 827 N N . PHE A 1 106 ? -7.752 5.729 8.952 1.00 81.88 106 PHE A N 1
ATOM 828 C CA . PHE A 1 106 ? -8.448 4.879 7.980 1.00 81.88 106 PHE A CA 1
ATOM 829 C C . PHE A 1 106 ? -9.293 5.726 7.022 1.00 81.88 106 PHE A C 1
ATOM 831 O O . PHE A 1 106 ? -9.270 5.479 5.816 1.00 81.88 106 PHE A O 1
ATOM 838 N N . SER A 1 107 ? -9.895 6.807 7.526 1.00 82.69 107 SER A N 1
ATOM 839 C CA . SER A 1 107 ? -10.638 7.801 6.741 1.00 82.69 107 SER A CA 1
ATOM 840 C C . SER A 1 107 ? -9.854 8.442 5.592 1.00 82.69 107 SER A C 1
ATOM 842 O O . SER A 1 107 ? -10.467 8.947 4.654 1.00 82.69 107 SER A O 1
ATOM 844 N N . ALA A 1 108 ? -8.517 8.443 5.642 1.00 85.62 108 ALA A N 1
ATOM 845 C CA . ALA A 1 108 ? -7.678 8.951 4.557 1.00 85.62 108 ALA A CA 1
ATOM 846 C C . ALA A 1 108 ? -7.375 7.891 3.484 1.00 85.62 108 ALA A C 1
ATOM 848 O O . ALA A 1 108 ? -7.102 8.241 2.342 1.00 85.62 108 ALA A O 1
ATOM 849 N N . ILE A 1 109 ? -7.406 6.602 3.838 1.00 90.19 109 ILE A N 1
ATOM 850 C CA . ILE A 1 109 ? -6.987 5.500 2.957 1.00 90.19 109 ILE A CA 1
ATOM 851 C C . ILE A 1 109 ? -8.189 4.844 2.272 1.00 90.19 109 ILE A C 1
ATOM 853 O O . ILE A 1 109 ? -8.108 4.477 1.099 1.00 90.19 109 ILE A O 1
ATOM 857 N N . LEU A 1 110 ? -9.313 4.702 2.980 1.00 90.94 110 LEU A N 1
ATOM 858 C CA . LEU A 1 110 ? -10.525 4.072 2.451 1.00 90.94 110 LEU A CA 1
ATOM 859 C C . LEU A 1 110 ? -11.044 4.745 1.166 1.00 90.94 110 LEU A C 1
ATOM 861 O O . LEU A 1 110 ? -11.306 4.020 0.204 1.00 90.94 110 LEU A O 1
ATOM 865 N N . PRO A 1 111 ? -11.103 6.088 1.053 1.00 92.56 111 PRO A N 1
ATOM 866 C CA . PRO A 1 111 ? -11.519 6.733 -0.194 1.00 92.56 111 PRO A CA 1
ATOM 867 C C . PRO A 1 111 ? -10.602 6.405 -1.379 1.00 92.56 111 PRO A C 1
ATOM 869 O O . PRO A 1 111 ? -11.077 6.214 -2.498 1.00 92.56 111 PRO A O 1
ATOM 872 N N . SER A 1 112 ? -9.292 6.290 -1.146 1.00 93.06 112 SER A N 1
ATOM 873 C CA . SER A 1 112 ? -8.326 5.927 -2.186 1.00 93.06 112 SER A CA 1
ATOM 874 C C . SER A 1 112 ? -8.504 4.467 -2.633 1.00 93.06 112 SER A C 1
ATOM 876 O O . SER A 1 112 ? -8.438 4.173 -3.828 1.00 93.06 112 SER A O 1
ATOM 878 N N . LEU A 1 113 ? -8.809 3.551 -1.701 1.00 92.12 113 LEU A N 1
ATOM 879 C CA . LEU A 1 113 ? -9.181 2.167 -2.026 1.00 92.12 113 LEU A CA 1
ATOM 880 C C . LEU A 1 113 ? -10.481 2.095 -2.830 1.00 92.12 113 LEU A C 1
ATOM 882 O O . LEU A 1 113 ? -10.556 1.319 -3.779 1.00 92.12 113 LEU A O 1
ATOM 886 N N . TYR A 1 114 ? -11.476 2.916 -2.498 1.00 93.50 114 TYR A N 1
ATOM 887 C CA . TYR A 1 114 ? -12.705 3.013 -3.280 1.00 93.50 114 TYR A CA 1
ATOM 888 C C . TYR A 1 114 ? -12.426 3.489 -4.714 1.00 93.50 114 TYR A C 1
ATOM 890 O O . TYR A 1 114 ? -12.837 2.840 -5.674 1.00 93.50 114 TYR A O 1
ATOM 898 N N . ARG A 1 115 ? -11.661 4.576 -4.885 1.00 92.38 115 ARG A N 1
ATOM 899 C CA . ARG A 1 115 ? -11.375 5.152 -6.212 1.00 92.38 115 ARG A CA 1
ATOM 900 C C . ARG A 1 115 ? -10.683 4.175 -7.157 1.00 92.38 115 ARG A C 1
ATOM 902 O O . ARG A 1 115 ? -11.040 4.126 -8.332 1.00 92.38 115 ARG A O 1
ATOM 909 N N . CYS A 1 116 ? -9.761 3.346 -6.665 1.00 92.62 116 CYS A N 1
ATOM 910 C CA . CYS A 1 116 ? -9.077 2.387 -7.536 1.00 92.62 116 CYS A CA 1
ATOM 911 C C . CYS A 1 116 ? -10.006 1.294 -8.104 1.00 92.62 116 CYS A C 1
ATOM 913 O O . CYS A 1 116 ? -9.684 0.692 -9.132 1.00 92.62 116 CYS A O 1
ATOM 915 N N . LEU A 1 117 ? -11.183 1.065 -7.501 1.00 90.75 117 LEU A N 1
ATOM 916 C CA . LEU A 1 117 ? -12.196 0.146 -8.035 1.00 90.75 117 LEU A CA 1
ATOM 917 C C . LEU A 1 117 ? -12.844 0.664 -9.325 1.00 90.75 117 LEU A C 1
ATOM 919 O O . LEU A 1 117 ? -13.339 -0.145 -10.110 1.00 90.75 117 LEU A O 1
ATOM 923 N N . ALA A 1 118 ? -12.782 1.970 -9.603 1.00 89.50 118 ALA A N 1
ATOM 924 C CA . ALA A 1 118 ? -13.273 2.551 -10.854 1.00 89.50 118 ALA A CA 1
ATOM 925 C C . ALA A 1 118 ? -12.433 2.145 -12.084 1.00 89.50 118 ALA A C 1
ATOM 927 O O . ALA A 1 118 ? -12.864 2.331 -13.225 1.00 89.50 118 ALA A O 1
ATOM 928 N N . PHE A 1 119 ? -11.239 1.571 -11.883 1.00 88.19 119 PHE A N 1
ATOM 929 C CA . PHE A 1 119 ? -10.366 1.120 -12.973 1.00 88.19 119 PHE A CA 1
ATOM 930 C C . PHE A 1 119 ? -10.803 -0.204 -13.621 1.00 88.19 119 PHE A C 1
ATOM 932 O O . PHE A 1 119 ? -10.220 -0.602 -14.632 1.00 88.19 119 PHE A O 1
ATOM 939 N N . ASP A 1 120 ? -11.822 -0.868 -13.066 1.00 85.81 120 ASP A N 1
ATOM 940 C CA . ASP A 1 120 ? -12.436 -2.092 -13.600 1.00 85.81 120 ASP A CA 1
ATOM 941 C C . ASP A 1 120 ? -11.434 -3.239 -13.821 1.00 85.81 120 ASP A C 1
ATOM 943 O O . ASP A 1 120 ? -11.429 -3.933 -14.839 1.00 85.81 120 ASP A O 1
ATOM 947 N N . LYS A 1 121 ? -10.514 -3.417 -12.862 1.00 90.00 121 LYS A N 1
ATOM 948 C CA . LYS A 1 121 ? -9.488 -4.471 -12.886 1.00 90.00 121 LYS A CA 1
ATOM 949 C C . LYS A 1 121 ? -9.787 -5.526 -11.814 1.00 90.00 121 LYS A C 1
ATOM 951 O O . LYS A 1 121 ? -9.543 -5.260 -10.636 1.00 90.00 121 LYS A O 1
ATOM 956 N N . PRO A 1 122 ? -10.209 -6.753 -12.188 1.00 88.75 122 PRO A N 1
ATOM 957 C CA . PRO A 1 122 ? -10.557 -7.803 -11.224 1.00 88.75 122 PRO A CA 1
ATOM 958 C C . PRO A 1 122 ? -9.431 -8.146 -10.243 1.00 88.75 122 PRO A C 1
ATOM 960 O O . PRO A 1 122 ? -9.682 -8.384 -9.067 1.00 88.75 122 PRO A O 1
ATOM 963 N N . ILE A 1 123 ? -8.176 -8.122 -10.705 1.00 90.19 123 ILE A N 1
ATOM 964 C CA . ILE A 1 123 ? -7.016 -8.422 -9.857 1.00 90.19 123 ILE A CA 1
ATOM 965 C C . ILE A 1 123 ? -6.781 -7.360 -8.771 1.00 90.19 123 ILE A C 1
ATOM 967 O O . ILE A 1 123 ? -6.331 -7.688 -7.676 1.00 90.19 123 ILE A O 1
ATOM 971 N N . VAL A 1 124 ? -7.113 -6.096 -9.056 1.00 92.12 124 VAL A N 1
ATOM 972 C CA . VAL A 1 124 ? -7.049 -5.003 -8.077 1.00 92.12 124 VAL A CA 1
ATOM 973 C C . VAL A 1 124 ? -8.212 -5.136 -7.098 1.00 92.12 124 VAL A C 1
ATOM 975 O O . VAL A 1 124 ? -7.984 -5.113 -5.894 1.00 92.12 124 VAL A O 1
ATOM 978 N N . ALA A 1 125 ? -9.430 -5.370 -7.599 1.00 91.44 125 ALA A N 1
ATOM 979 C CA . ALA A 1 125 ? -10.612 -5.589 -6.763 1.00 91.44 125 ALA A CA 1
ATOM 980 C C . ALA A 1 125 ? -10.415 -6.754 -5.776 1.00 91.44 125 ALA A C 1
ATOM 982 O O . ALA A 1 125 ? -10.753 -6.635 -4.601 1.00 91.44 125 ALA A O 1
ATOM 983 N N . TYR A 1 126 ? -9.793 -7.850 -6.220 1.00 90.94 126 TYR A N 1
ATOM 984 C CA . TYR A 1 126 ? -9.437 -8.975 -5.355 1.00 90.94 126 TYR A CA 1
ATO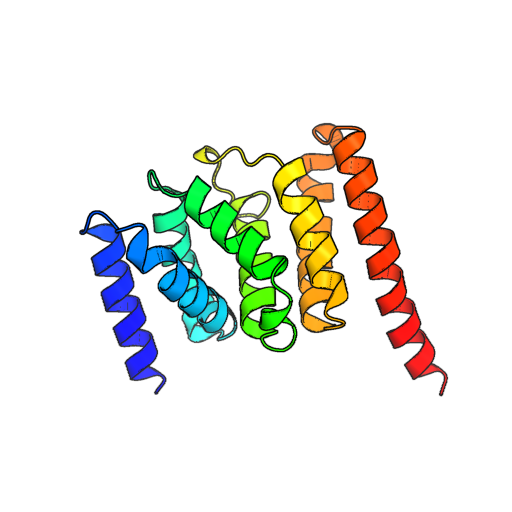M 985 C C . TYR A 1 126 ? -8.491 -8.570 -4.213 1.00 90.94 126 TYR A C 1
ATOM 987 O O . TYR A 1 126 ? -8.713 -8.933 -3.057 1.00 90.94 126 TYR A O 1
ATOM 995 N N . GLU A 1 127 ? -7.460 -7.776 -4.506 1.00 93.06 127 GLU A N 1
ATOM 996 C CA . GLU A 1 127 ? -6.528 -7.296 -3.481 1.00 93.06 127 GLU A CA 1
ATOM 997 C C . GLU A 1 127 ? -7.216 -6.339 -2.490 1.00 93.06 127 GLU A C 1
ATOM 999 O O . GLU A 1 127 ? -6.977 -6.418 -1.282 1.00 93.06 127 GLU A O 1
ATOM 1004 N N . VAL A 1 128 ? -8.133 -5.490 -2.973 1.00 93.62 128 VAL A N 1
ATOM 1005 C CA . VAL A 1 128 ? -8.965 -4.626 -2.120 1.00 93.62 128 VAL A CA 1
ATOM 1006 C C . VAL A 1 128 ? -9.849 -5.471 -1.198 1.00 93.62 128 VAL A C 1
ATOM 1008 O O . VAL A 1 128 ? -9.858 -5.216 0.005 1.00 93.62 128 VAL A O 1
ATOM 1011 N N . ILE A 1 129 ? -10.505 -6.525 -1.703 1.00 92.38 129 ILE A N 1
ATOM 1012 C CA . ILE A 1 129 ? -11.299 -7.465 -0.886 1.00 92.38 129 ILE A CA 1
ATOM 1013 C C . ILE A 1 129 ? -10.449 -8.061 0.238 1.00 92.38 129 ILE A C 1
ATOM 1015 O O . ILE A 1 129 ? -10.878 -8.077 1.395 1.00 92.38 129 ILE A O 1
ATOM 1019 N N . LEU A 1 130 ? -9.239 -8.537 -0.070 1.00 91.00 130 LEU A N 1
ATOM 1020 C CA . LEU A 1 130 ? -8.330 -9.093 0.936 1.00 91.00 130 LEU A CA 1
ATOM 1021 C C . LEU A 1 130 ? -7.899 -8.046 1.966 1.00 91.00 130 LEU A C 1
ATOM 1023 O O . LEU A 1 130 ? -7.749 -8.362 3.148 1.00 91.00 130 LEU A O 1
ATOM 1027 N N . SER A 1 131 ? -7.663 -6.811 1.531 1.00 91.94 131 SER A N 1
ATOM 1028 C CA . SER A 1 131 ? -7.294 -5.705 2.410 1.00 91.94 131 SER A CA 1
ATOM 1029 C C . SER A 1 131 ? -8.438 -5.343 3.365 1.00 91.94 131 SER A C 1
ATOM 1031 O O . SER A 1 131 ? -8.258 -5.391 4.581 1.00 91.94 131 SER A O 1
ATOM 1033 N N . VAL A 1 132 ? -9.636 -5.104 2.831 1.00 90.94 132 VAL A N 1
ATOM 1034 C CA . VAL A 1 132 ? -10.867 -4.782 3.575 1.00 90.94 132 VAL A CA 1
ATOM 1035 C C . VAL A 1 132 ? -11.250 -5.905 4.538 1.00 90.94 132 VAL A C 1
ATOM 1037 O O . VAL A 1 132 ? -11.536 -5.659 5.707 1.00 90.94 132 VAL A O 1
ATOM 1040 N N . SER A 1 133 ? -11.179 -7.162 4.094 1.00 90.12 133 SER A N 1
ATOM 1041 C CA . SER A 1 133 ? -11.480 -8.323 4.942 1.00 90.12 133 SER A CA 1
ATOM 1042 C C . SER A 1 133 ? -10.545 -8.420 6.149 1.00 90.12 133 SER A C 1
ATOM 1044 O O . SER A 1 133 ? -10.970 -8.830 7.229 1.00 90.12 133 SER A O 1
ATOM 1046 N N . ARG A 1 134 ? -9.265 -8.057 5.981 1.00 89.56 134 ARG A N 1
ATOM 1047 C CA . ARG A 1 134 ? -8.299 -7.995 7.088 1.00 89.56 134 ARG A CA 1
ATOM 1048 C C . ARG A 1 134 ? -8.621 -6.847 8.038 1.00 89.56 134 ARG A C 1
ATOM 1050 O O . ARG A 1 134 ? -8.645 -7.075 9.243 1.00 89.56 134 ARG A O 1
ATOM 1057 N N . LEU A 1 135 ? -8.932 -5.666 7.503 1.00 89.00 135 LEU A N 1
ATOM 1058 C CA . LEU A 1 135 ? -9.313 -4.504 8.304 1.00 89.00 135 LEU A CA 1
ATOM 1059 C C . LEU A 1 135 ? -10.514 -4.817 9.207 1.00 89.00 135 LEU A C 1
ATOM 1061 O O . LEU A 1 135 ? -10.419 -4.634 10.416 1.00 89.00 135 LEU A O 1
ATOM 1065 N N . ILE A 1 136 ? -11.592 -5.383 8.652 1.00 88.44 136 ILE A N 1
ATOM 1066 C CA . ILE A 1 136 ? -12.787 -5.759 9.426 1.00 88.44 136 ILE A CA 1
ATOM 1067 C C . ILE A 1 136 ? -12.418 -6.760 10.524 1.00 88.44 136 ILE A C 1
ATOM 1069 O O . ILE A 1 136 ? -12.730 -6.547 11.691 1.00 88.44 136 ILE A O 1
ATOM 1073 N N . LYS A 1 137 ? -11.703 -7.838 10.184 1.00 87.38 137 LYS A N 1
ATOM 1074 C CA . LYS A 1 137 ? -11.333 -8.871 11.164 1.00 87.38 137 LYS A CA 1
ATOM 1075 C C . LYS A 1 137 ? -10.491 -8.335 12.321 1.00 87.38 137 LYS A C 1
ATOM 1077 O O . LYS A 1 137 ? -10.578 -8.873 13.419 1.00 87.38 137 LYS A O 1
ATOM 1082 N N . SER A 1 138 ? -9.652 -7.333 12.072 1.00 85.06 138 SER A N 1
ATOM 1083 C CA . SER A 1 138 ? -8.696 -6.832 13.061 1.00 85.06 138 SER A CA 1
ATOM 1084 C C . SER A 1 138 ? -9.161 -5.586 13.814 1.00 85.06 138 SER A C 1
ATOM 1086 O O . SER A 1 138 ? -8.706 -5.385 14.936 1.00 85.06 138 SER A O 1
ATOM 1088 N N . TYR A 1 139 ? -10.041 -4.767 13.230 1.00 84.00 139 TYR A N 1
ATOM 1089 C CA . TYR A 1 139 ? -10.371 -3.431 13.739 1.00 84.00 139 TYR A CA 1
ATOM 1090 C C . TYR A 1 139 ? -11.876 -3.138 13.827 1.00 84.00 139 TYR A C 1
ATOM 1092 O O . TYR A 1 139 ? -12.233 -1.990 14.071 1.00 84.00 139 TYR A O 1
ATOM 1100 N N . TYR A 1 140 ? -12.770 -4.129 13.683 1.00 82.12 140 TYR A N 1
ATOM 1101 C CA . TYR A 1 140 ? -14.226 -3.883 13.675 1.00 82.12 140 TYR A CA 1
ATOM 1102 C C . TYR A 1 140 ? -14.749 -3.048 14.861 1.00 82.12 140 TYR A C 1
ATOM 1104 O O . TYR A 1 140 ? -15.660 -2.250 14.666 1.00 82.12 140 TYR A O 1
ATOM 1112 N N . GLU A 1 141 ? -14.176 -3.191 16.063 1.00 84.19 141 GLU A N 1
ATOM 1113 C CA . GLU A 1 141 ? -14.583 -2.432 17.264 1.00 84.19 141 GLU A CA 1
ATOM 1114 C C . GLU A 1 141 ? -14.036 -0.999 17.306 1.00 84.19 141 GLU A C 1
ATOM 1116 O O . GLU A 1 141 ? -14.553 -0.163 18.040 1.00 84.19 141 GLU A O 1
ATOM 1121 N N . GLN A 1 142 ? -12.969 -0.724 16.555 1.00 85.19 142 GLN A N 1
ATOM 1122 C CA . GLN A 1 142 ? -12.249 0.555 16.562 1.00 85.19 142 GLN A CA 1
ATOM 1123 C C . GLN A 1 142 ? -12.688 1.475 15.419 1.00 85.19 142 GLN A C 1
ATOM 1125 O O . GLN A 1 142 ? -12.340 2.653 15.420 1.00 85.19 142 GLN A O 1
ATOM 1130 N N . LEU A 1 143 ? -13.442 0.939 14.455 1.00 83.81 143 LEU A N 1
ATOM 1131 C CA . LEU A 1 143 ? -13.981 1.693 13.332 1.00 83.81 143 LEU A CA 1
ATOM 1132 C C . LEU A 1 143 ? -15.096 2.631 13.797 1.00 83.81 143 LEU A C 1
ATOM 1134 O O . LEU A 1 143 ? -16.071 2.230 14.437 1.00 83.81 143 LEU A O 1
ATOM 1138 N N . THR A 1 144 ? -14.962 3.893 13.421 1.00 88.19 144 THR A N 1
ATOM 1139 C CA . THR A 1 144 ? -15.986 4.917 13.612 1.00 88.19 144 THR A CA 1
ATOM 1140 C C . THR A 1 144 ? -17.150 4.727 12.627 1.00 88.19 144 THR A C 1
ATOM 1142 O O . THR A 1 144 ? -16.985 4.073 11.595 1.00 88.19 144 THR A O 1
ATOM 1145 N N . PRO A 1 145 ? -18.335 5.318 12.884 1.00 87.62 145 PRO A N 1
ATOM 1146 C CA . PRO A 1 145 ? -19.463 5.243 11.951 1.00 87.62 145 PRO A CA 1
ATOM 1147 C C . PRO A 1 145 ? -19.124 5.733 10.534 1.00 87.62 145 PRO A C 1
ATOM 1149 O O . PRO A 1 145 ? -19.526 5.109 9.563 1.00 87.62 145 PRO A O 1
ATOM 1152 N N . VAL A 1 146 ? -18.314 6.791 10.416 1.00 88.88 146 VAL A N 1
ATOM 1153 C CA . VAL A 1 146 ? -17.889 7.344 9.117 1.00 88.88 146 VAL A CA 1
ATOM 1154 C C . VAL A 1 146 ? -17.016 6.355 8.344 1.00 88.88 146 VAL A C 1
ATOM 1156 O O . VAL A 1 146 ? -17.176 6.190 7.138 1.00 88.88 146 VAL A O 1
ATOM 1159 N N . GLU A 1 147 ? -16.091 5.681 9.027 1.00 88.62 147 GLU A N 1
ATOM 1160 C CA . GLU A 1 147 ? -15.244 4.668 8.393 1.00 88.62 147 GLU A CA 1
ATOM 1161 C C . GLU A 1 147 ? -16.071 3.442 7.992 1.00 88.62 147 GLU A C 1
ATOM 1163 O O . GLU A 1 147 ? -15.820 2.855 6.943 1.00 88.62 147 GLU A O 1
ATOM 1168 N N . TRP A 1 148 ? -17.093 3.082 8.774 1.00 90.12 148 TRP A N 1
ATOM 1169 C CA . TRP A 1 148 ? -18.053 2.047 8.392 1.00 90.12 148 TRP A CA 1
ATOM 1170 C C . TRP A 1 148 ? -18.842 2.413 7.136 1.00 90.12 148 TRP A C 1
ATOM 1172 O O . TRP A 1 148 ? -18.961 1.569 6.251 1.00 90.12 148 TRP A O 1
ATOM 1182 N N . ASP A 1 149 ? -19.321 3.651 7.018 1.00 90.81 149 ASP A N 1
ATOM 1183 C CA . ASP A 1 149 ? -20.024 4.115 5.817 1.00 90.81 149 ASP A CA 1
ATOM 1184 C C . ASP A 1 149 ? -19.127 3.994 4.574 1.00 90.81 149 ASP A C 1
ATOM 1186 O O . ASP A 1 149 ? -19.517 3.378 3.580 1.00 90.81 149 ASP A O 1
ATOM 1190 N N . GLN A 1 150 ? -17.874 4.454 4.663 1.00 90.56 150 GLN A N 1
ATOM 1191 C CA . GLN A 1 150 ? -16.882 4.298 3.588 1.00 90.56 150 GLN A CA 1
ATOM 1192 C C . GLN A 1 150 ? -16.598 2.823 3.261 1.00 90.56 150 GLN A C 1
ATOM 1194 O O . GLN A 1 150 ? -16.444 2.445 2.098 1.00 90.56 150 GLN A O 1
ATOM 1199 N N . MET A 1 151 ? -16.534 1.962 4.278 1.00 89.88 151 MET A N 1
ATOM 1200 C CA . MET A 1 151 ? -16.357 0.522 4.090 1.00 89.88 151 MET A CA 1
ATOM 1201 C C . MET A 1 151 ? -17.544 -0.108 3.363 1.00 89.88 151 MET A C 1
ATOM 1203 O O . MET A 1 151 ? -17.343 -0.949 2.486 1.00 89.88 151 MET A O 1
ATOM 1207 N N . PHE A 1 152 ? -18.773 0.296 3.688 1.00 89.69 152 PHE A N 1
ATOM 1208 C CA . PHE A 1 152 ? -19.964 -0.187 2.995 1.00 89.69 152 PHE A CA 1
ATOM 1209 C C . PHE A 1 152 ? -19.997 0.261 1.534 1.00 89.69 152 PHE A C 1
ATOM 1211 O O . PHE A 1 152 ? -20.306 -0.566 0.678 1.00 89.69 152 PHE A O 1
ATOM 1218 N N . GLU A 1 153 ? -19.607 1.499 1.224 1.00 92.25 153 GLU A N 1
ATOM 1219 C CA . GLU A 1 153 ? -19.474 1.968 -0.164 1.00 92.25 153 GLU A CA 1
ATOM 1220 C C . GLU A 1 153 ? -18.507 1.088 -0.972 1.00 92.25 153 GLU A C 1
ATOM 1222 O O . GLU A 1 153 ? -18.829 0.646 -2.078 1.00 92.25 153 GLU A O 1
ATOM 1227 N N . ILE A 1 154 ? -17.353 0.746 -0.389 1.00 92.06 154 ILE A N 1
ATOM 1228 C CA . ILE A 1 154 ? -16.384 -0.172 -1.004 1.00 92.06 154 ILE A CA 1
ATOM 1229 C C . ILE A 1 154 ? -16.996 -1.563 -1.216 1.00 92.06 154 ILE A C 1
ATOM 1231 O O . ILE A 1 154 ? -16.850 -2.143 -2.291 1.00 92.06 154 ILE A O 1
ATOM 1235 N N . LEU A 1 155 ? -17.686 -2.117 -0.215 1.00 89.75 155 LEU A N 1
ATOM 1236 C CA . LEU A 1 155 ? -18.297 -3.448 -0.306 1.00 89.75 155 LEU A CA 1
ATOM 1237 C C . LEU A 1 155 ? -19.400 -3.521 -1.369 1.00 89.75 155 LEU A C 1
ATOM 1239 O O . LEU A 1 155 ? -19.473 -4.517 -2.092 1.00 89.75 155 LEU A O 1
ATOM 1243 N N . VAL A 1 156 ? -20.228 -2.481 -1.486 1.00 90.44 156 VAL A N 1
ATOM 1244 C CA . VAL A 1 156 ? -21.259 -2.380 -2.529 1.00 90.44 156 VAL A CA 1
ATOM 1245 C C . VAL A 1 156 ? -20.612 -2.397 -3.909 1.00 90.44 156 VAL A C 1
ATOM 1247 O O . VAL A 1 156 ? -21.032 -3.164 -4.776 1.00 90.44 156 VAL A O 1
ATOM 1250 N N . GLU A 1 157 ? -19.537 -1.636 -4.106 1.00 89.44 157 GLU A N 1
ATOM 1251 C CA . GLU A 1 157 ? -18.893 -1.582 -5.417 1.00 89.44 157 GLU A CA 1
ATOM 1252 C C . GLU A 1 157 ? -18.149 -2.879 -5.766 1.00 89.44 157 GLU A C 1
ATOM 1254 O O . GLU A 1 157 ? -18.142 -3.327 -6.915 1.00 89.44 157 GLU A O 1
ATOM 1259 N N . LEU A 1 158 ? -17.607 -3.574 -4.766 1.00 87.56 158 LEU A N 1
ATOM 1260 C CA . LEU A 1 158 ? -17.051 -4.918 -4.933 1.00 87.56 158 LEU A CA 1
ATOM 1261 C C . LEU A 1 158 ? -18.119 -5.958 -5.303 1.00 87.56 158 LEU A C 1
ATOM 1263 O O . LEU A 1 158 ? -17.829 -6.901 -6.045 1.00 87.56 158 LEU A O 1
ATOM 1267 N N . GLN A 1 159 ? -19.364 -5.783 -4.850 1.00 84.44 159 GLN A N 1
ATOM 1268 C CA . GLN A 1 159 ? -20.474 -6.667 -5.204 1.00 84.44 159 GLN A CA 1
ATOM 1269 C C . GLN A 1 159 ? -20.735 -6.676 -6.720 1.00 84.44 159 GLN A C 1
ATOM 1271 O O . GLN A 1 159 ? -21.053 -7.727 -7.283 1.00 84.44 159 GLN A O 1
ATOM 1276 N N . ARG A 1 160 ? -20.526 -5.542 -7.408 1.00 83.94 160 ARG A N 1
ATOM 1277 C CA . ARG A 1 160 ? -20.628 -5.443 -8.875 1.00 83.94 160 ARG A CA 1
ATOM 1278 C C . ARG A 1 160 ? -19.726 -6.462 -9.576 1.00 83.94 160 ARG A C 1
ATOM 1280 O O . ARG A 1 160 ? -20.160 -7.123 -10.518 1.00 83.94 160 ARG A O 1
ATOM 1287 N N . TYR A 1 161 ? -18.501 -6.652 -9.085 1.00 79.50 161 TYR A N 1
ATOM 1288 C CA . TYR A 1 161 ? -17.547 -7.611 -9.652 1.00 79.50 161 TYR A CA 1
ATOM 1289 C C . TYR A 1 161 ? -17.983 -9.067 -9.464 1.00 79.50 161 TYR A C 1
ATOM 1291 O O . TYR A 1 161 ? -17.784 -9.884 -10.365 1.00 79.50 161 TYR A O 1
ATOM 1299 N N . TYR A 1 162 ? -18.608 -9.394 -8.328 1.00 74.38 162 TYR A N 1
ATOM 1300 C CA . TYR A 1 162 ? -19.171 -10.726 -8.103 1.00 74.38 162 TYR A CA 1
ATOM 1301 C C . TYR A 1 162 ? -20.271 -11.043 -9.122 1.00 74.38 162 TYR A C 1
ATOM 1303 O O . TYR A 1 162 ? -20.247 -12.109 -9.732 1.00 74.38 162 TYR A O 1
ATOM 1311 N N . TYR A 1 163 ? -21.191 -10.106 -9.368 1.00 71.12 163 TYR A N 1
ATOM 1312 C CA . TYR A 1 163 ? -22.258 -10.306 -10.351 1.00 71.12 163 TYR A CA 1
ATOM 1313 C C . TYR A 1 163 ? -21.747 -10.401 -11.787 1.00 71.12 163 TYR A C 1
ATOM 1315 O O . TYR A 1 163 ? -22.309 -11.158 -12.570 1.00 71.12 163 TYR A O 1
ATOM 1323 N N . ILE A 1 164 ? -20.674 -9.691 -12.141 1.00 67.19 164 ILE A N 1
ATOM 1324 C CA . ILE A 1 164 ? -20.052 -9.807 -13.468 1.00 67.19 164 ILE A CA 1
ATOM 1325 C C . ILE A 1 164 ? -19.440 -11.203 -13.653 1.00 67.19 164 ILE A C 1
ATOM 1327 O O . ILE A 1 164 ? -19.676 -11.848 -14.671 1.00 67.19 164 ILE A O 1
ATOM 1331 N N . LEU A 1 165 ? -18.714 -11.711 -12.652 1.00 60.47 165 LEU A N 1
ATOM 1332 C CA . LEU A 1 165 ? -18.148 -13.065 -12.678 1.00 60.47 165 LEU A CA 1
ATOM 1333 C C . LEU A 1 165 ? -19.234 -14.153 -12.671 1.00 60.47 165 LEU A C 1
ATOM 1335 O O . LEU A 1 165 ? -19.132 -15.121 -13.421 1.00 60.47 165 LEU A O 1
ATOM 1339 N N . ALA A 1 166 ? -20.286 -13.984 -11.867 1.00 61.03 166 ALA A N 1
ATOM 1340 C CA . ALA A 1 166 ? -21.417 -14.908 -11.812 1.00 61.03 166 ALA A CA 1
ATOM 1341 C C . ALA A 1 166 ? -22.279 -14.856 -13.087 1.00 61.03 166 ALA A C 1
ATOM 1343 O O . ALA A 1 166 ? -22.752 -15.889 -13.545 1.00 61.03 166 ALA A O 1
ATOM 1344 N N . GLY A 1 167 ? -22.442 -13.679 -13.697 1.00 53.84 167 GLY A N 1
ATOM 1345 C CA . GLY A 1 167 ? -23.159 -13.491 -14.959 1.00 53.84 167 GLY A CA 1
ATOM 1346 C C . GLY A 1 167 ? -22.425 -14.088 -16.162 1.00 53.84 167 GLY A C 1
ATOM 1347 O O . GLY A 1 167 ? -23.069 -14.646 -17.043 1.00 53.84 167 GLY A O 1
ATOM 1348 N N . MET A 1 168 ? -21.087 -14.065 -16.171 1.00 50.84 168 MET A N 1
ATOM 1349 C CA . MET A 1 168 ? -20.279 -14.773 -17.177 1.00 50.84 168 MET A CA 1
ATOM 1350 C C . MET A 1 168 ? -20.346 -16.302 -17.045 1.00 50.84 168 MET A C 1
ATOM 1352 O O . MET A 1 168 ? -20.057 -16.997 -18.010 1.00 50.84 168 MET A O 1
ATOM 1356 N N . ALA A 1 169 ? -20.741 -16.844 -15.888 1.00 41.78 169 ALA A N 1
ATOM 1357 C CA . ALA A 1 169 ? -20.945 -18.284 -15.709 1.00 41.78 169 ALA A CA 1
ATOM 1358 C C . ALA A 1 169 ? -22.319 -18.779 -16.213 1.00 41.78 169 ALA A C 1
ATOM 1360 O O . ALA A 1 169 ? -22.584 -19.979 -16.169 1.00 41.78 169 ALA A O 1
ATOM 1361 N N . ILE A 1 170 ? -23.196 -17.870 -16.662 1.00 42.28 170 ILE A N 1
ATOM 1362 C CA . ILE A 1 170 ? -24.568 -18.167 -17.117 1.00 42.28 170 ILE A CA 1
ATOM 1363 C C . ILE A 1 170 ? -24.734 -17.888 -18.632 1.00 42.28 170 ILE A C 1
ATOM 1365 O O . ILE A 1 170 ? -25.824 -18.069 -19.172 1.00 42.28 170 ILE A O 1
ATOM 1369 N N . ALA A 1 171 ? -23.668 -17.484 -19.335 1.00 38.72 171 ALA A N 1
ATOM 1370 C CA . ALA A 1 171 ? -23.668 -17.221 -20.779 1.00 38.72 171 ALA A CA 1
ATOM 1371 C C . ALA A 1 171 ? -22.919 -18.302 -21.571 1.00 38.72 171 ALA A C 1
ATOM 1373 O O . ALA A 1 171 ? -21.816 -18.698 -21.131 1.00 38.72 171 ALA A O 1
#

Nearest PDB structures (foldseek):
  9ce3-assembly1_A  TM=9.583E-01  e=1.134E-09  Homo sapiens
  9ce3-assembly1_B  TM=9.674E-01  e=5.701E-08  Homo sapiens
  8gac-assembly1_A  TM=4.151E-01  e=1.113E+00  synthetic construct
  9dze-assembly1_c  TM=4.571E-01  e=2.829E+00  synthetic construct
  8fee-assembly1_I  TM=2.027E-01  e=3.743E+00  Mycolicibacterium smegmatis MC2 155

InterPro domains:
  IPR003913 Tuberin [PR01431] (79-97)
  IPR003913 Tuberin [PR01431] (142-162)
  IPR016024 Armadillo-type fold [SSF48371] (56-158)
  IPR024584 Tuberin, N-terminal [PF11864] (4-161)
  IPR027107 Tuberin/Ral GTPase-activating protein subunit alpha [PTHR10063] (4-155)

pLDDT: mean 83.44, std 11.22, range [38.72, 95.0]

Foldseek 3Di:
DVVVLVVVLVVLQCCLVPDPDDPVCLLVLLQSLLLQCVPVVCVVSSLVSLVSVLQDPCVVVNLVSLLVCLQDPVCLVVLSSVQSSLQNCLCQPQNPNHDPVNPDDLVSRLVSLQNSLVSVDVSSLVSSCVSLVSCCVRCVVPDDPVSVVSSVSSVVSSVVVVCVVVVVVVD

Secondary structure (DSSP, 8-state):
-HHHHHHHHHHHHHHHHHS---GGGHHHHHHHHHHHTTSHHHHHHHHHHHHHHHHSTTHHHHHHHHHHHHH-GGGGG-HHHHHHHHHHHHHHHTSTT--GGG---HHHHHHHHHHHGGG--HHHHHHHHHHHHHHHHHHTTT--HHHHHHHHHHHHHHHHHHHHHHHHT--

Organism: NCBI:txid667725

Solvent-accessible surface area (backbone atoms only — not comparable to full-atom values): 9428 Å² total; per-residue (Å²): 106,74,67,54,54,51,49,52,51,52,53,48,43,52,43,64,75,75,40,89,73,54,77,91,56,41,64,67,50,52,48,50,36,15,42,40,40,76,38,77,92,37,25,66,57,35,49,54,45,52,50,55,50,46,73,41,96,54,16,67,59,49,51,51,50,40,39,49,52,30,60,39,74,87,39,49,82,42,53,55,39,44,34,26,32,51,50,50,51,29,32,40,68,52,33,100,69,42,48,81,90,63,70,70,60,61,77,70,48,51,61,26,61,42,49,43,54,76,48,74,45,70,74,41,48,52,50,49,50,57,35,52,54,38,38,49,76,75,37,61,91,77,57,49,73,68,48,47,53,54,50,49,56,40,52,56,60,52,47,55,57,52,51,53,58,55,50,60,73,74,108